Protein AF-A0A8S1IMA6-F1 (afdb_monomer)

pLDDT: mean 70.87, std 25.21, range [30.58, 96.56]

Mean predicted aligned error: 18.5 Å

Secondary structure (DSSP, 8-state):
--------------------------PPPPP-----------------------------PPP-TT--SS--HHHHHHHHHHHHHHHHHS-HHHHHHHHHHHHHHS-HHHHHHHHHHHHTT---S--

Radius of gyration: 30.07 Å; Cα contacts (8 Å, |Δi|>4): 48; chains: 1; bounding box: 94×72×50 Å

InterPro domains:
  IPR003213 Cytochrome c oxidase, subunit VIb [PTHR46281] (16-127)
  IPR036549 Cytochrome c oxidase subunit 6B/Cytochrome c oxidase assembly factor 6-like superfamily [G3DSA:1.10.10.140] (55-127)
  IPR036549 Cytochrome c oxidase subunit 6B/Cytochrome c oxidase assembly factor 6-like superfamily [SSF47694] (55-125)
  IPR048280 Cytochrome oxidase c subunit VIb-like [PF02297] (65-124)

Sequence (127 aa):
MGNSISVAEAQAGAGQEAAPEPVVEAAPQAAPQATLEAAADAGDQEAEEGEAGPEIKIWTAPVDRRFPSVNQARTCYTRYNEFYKCTAEKSEEECTFYKKCYQSLCPNEWVERWEEQREEGTWPGRY

Organism: NCBI:txid121088

Foldseek 3Di:
DDDDDDDDDDDDDDDDDDDDDDDDDDDDDDDDDDDDDDDDDDDDDDDDDDDDDPDDDDDAADDDPVDPDPPCPVVLVVLLVVLVVCVVPHDVVVSVNSVRHNVRRPDPVVVVVQVVCVVVVVHPDPD

Nearest PDB structures (foldseek):
  7jrp-assembly1_g  TM=9.536E-01  e=5.326E-08  Vigna radiata var. radiata
  2zxw-assembly2_U  TM=9.277E-01  e=2.835E-06  Bos taurus
  5xdq-assembly2_U  TM=8.919E-01  e=1.623E-06  Bos taurus
  5w97-assembly1_H  TM=9.306E-01  e=5.692E-06  Bos taurus
  6nkn-assembly1_H  TM=8.916E-01  e=5.692E-06  Bos taurus

Structure (mmCIF, N/CA/C/O backbone):
data_AF-A0A8S1IMA6-F1
#
_entry.id   AF-A0A8S1IMA6-F1
#
loop_
_atom_site.group_PDB
_atom_site.id
_atom_site.type_symbol
_atom_site.label_atom_id
_atom_site.label_alt_id
_atom_site.label_comp_id
_atom_site.label_asym_id
_atom_site.label_entity_id
_atom_site.label_seq_id
_atom_site.pdbx_PDB_ins_code
_atom_site.Cartn_x
_atom_site.Cartn_y
_atom_site.Cartn_z
_atom_site.occupancy
_atom_site.B_iso_or_equiv
_atom_site.auth_seq_id
_atom_site.auth_comp_id
_atom_site.auth_asym_id
_atom_site.auth_atom_id
_atom_site.pdbx_PDB_model_num
ATOM 1 N N . MET A 1 1 ? -54.255 -47.646 -14.685 1.00 53.53 1 MET A N 1
ATOM 2 C CA . MET A 1 1 ? -54.032 -46.250 -15.114 1.00 53.53 1 MET A CA 1
ATOM 3 C C . MET A 1 1 ? -52.542 -45.972 -14.898 1.00 53.53 1 MET A C 1
ATOM 5 O O . MET A 1 1 ? -52.164 -45.505 -13.845 1.00 53.53 1 MET A O 1
ATOM 9 N N . GLY A 1 2 ? -51.601 -46.436 -15.716 1.00 48.31 2 GLY A N 1
ATOM 10 C CA . GLY A 1 2 ? -51.653 -46.563 -17.163 1.00 48.31 2 GLY A CA 1
ATOM 11 C C . GLY A 1 2 ? -51.553 -45.180 -17.796 1.00 48.31 2 GLY A C 1
ATOM 12 O O . GLY A 1 2 ? -52.584 -44.676 -18.214 1.00 48.31 2 GLY A O 1
ATOM 13 N N . ASN A 1 3 ? -50.362 -44.571 -17.815 1.00 47.16 3 ASN A N 1
ATOM 14 C CA . ASN A 1 3 ? -49.782 -44.199 -19.101 1.00 47.16 3 ASN A CA 1
ATOM 15 C C . ASN A 1 3 ? -48.263 -44.014 -19.022 1.00 47.16 3 ASN A C 1
ATOM 17 O O . ASN A 1 3 ? -47.740 -43.122 -18.358 1.00 47.16 3 ASN A O 1
ATOM 21 N N . SER A 1 4 ? -47.599 -44.908 -19.737 1.00 49.94 4 SER A N 1
ATOM 22 C CA . SER A 1 4 ? -46.175 -44.968 -20.000 1.00 49.94 4 SER A CA 1
ATOM 23 C C . SER A 1 4 ? -45.912 -44.325 -21.365 1.00 49.94 4 SER A C 1
ATOM 25 O O . SER A 1 4 ? -46.653 -44.579 -22.305 1.00 49.94 4 SER A O 1
ATOM 27 N N . ILE A 1 5 ? -44.857 -43.513 -21.431 1.00 50.53 5 ILE A N 1
ATOM 28 C CA . ILE A 1 5 ? -43.825 -43.438 -22.482 1.00 50.53 5 ILE A CA 1
ATOM 29 C C . ILE A 1 5 ? -44.250 -43.516 -23.968 1.00 50.53 5 ILE A C 1
ATOM 31 O O . ILE A 1 5 ? -44.725 -44.526 -24.476 1.00 50.53 5 ILE A O 1
ATOM 35 N N . SER A 1 6 ? -43.854 -42.486 -24.717 1.00 49.66 6 SER A N 1
ATOM 36 C CA . SER A 1 6 ? -43.352 -42.582 -26.100 1.00 49.66 6 SER A CA 1
ATOM 37 C C . SER A 1 6 ? -42.202 -41.570 -26.196 1.00 49.66 6 SER A C 1
ATOM 39 O O . SER A 1 6 ? -42.427 -40.380 -26.014 1.00 49.66 6 SER A O 1
ATOM 41 N N . VAL A 1 7 ? -40.944 -41.997 -26.046 1.00 49.88 7 VAL A N 1
ATOM 42 C CA . VAL A 1 7 ? -39.979 -42.307 -27.123 1.00 49.88 7 VAL A CA 1
ATOM 43 C C . VAL A 1 7 ? -40.135 -41.418 -28.358 1.00 49.88 7 VAL A C 1
ATOM 45 O O . VAL A 1 7 ? -41.037 -41.620 -29.164 1.00 49.88 7 VAL A O 1
ATOM 48 N N . ALA A 1 8 ? -39.175 -40.511 -28.527 1.00 45.72 8 ALA A N 1
ATOM 49 C CA . ALA A 1 8 ? -38.591 -40.197 -29.824 1.00 45.72 8 ALA A CA 1
ATOM 50 C C . ALA A 1 8 ? -37.110 -39.840 -29.615 1.00 45.72 8 ALA A C 1
ATOM 52 O O . ALA A 1 8 ? -36.775 -38.826 -29.005 1.00 45.72 8 ALA A O 1
ATOM 53 N N . GLU A 1 9 ? -36.247 -40.740 -30.083 1.00 43.16 9 GLU A N 1
ATOM 54 C CA . GLU A 1 9 ? -34.824 -40.526 -30.338 1.00 43.16 9 GLU A CA 1
ATOM 55 C C . GLU A 1 9 ? -34.616 -39.468 -31.430 1.00 43.16 9 GLU A C 1
ATOM 57 O O . GLU A 1 9 ? -35.358 -39.430 -32.411 1.00 43.16 9 GLU A O 1
ATOM 62 N N . ALA A 1 10 ? -33.537 -38.693 -31.319 1.00 44.94 10 ALA A N 1
ATOM 63 C CA . ALA A 1 10 ? -32.753 -38.264 -32.473 1.00 44.94 10 ALA A CA 1
ATOM 64 C C . ALA A 1 10 ? -31.306 -38.016 -32.028 1.00 44.94 10 ALA A C 1
ATOM 66 O O . ALA A 1 10 ? -31.039 -37.430 -30.981 1.00 44.94 10 ALA A O 1
ATOM 67 N N . GLN A 1 11 ? -30.393 -38.572 -32.813 1.00 39.66 11 GLN A N 1
ATOM 68 C CA . GLN A 1 11 ? -29.038 -38.953 -32.451 1.00 39.66 11 GLN A CA 1
ATOM 69 C C . GLN A 1 11 ? -27.993 -37.841 -32.637 1.00 39.66 11 GLN A C 1
ATOM 71 O O . GLN A 1 11 ? -28.128 -36.966 -33.484 1.00 39.66 11 GLN A O 1
ATOM 76 N N . ALA A 1 12 ? -26.913 -38.003 -31.866 1.00 34.44 12 ALA A N 1
ATOM 77 C CA . ALA A 1 12 ? -25.501 -37.873 -32.232 1.00 34.44 12 ALA A CA 1
ATOM 78 C C . ALA A 1 12 ? -25.043 -36.670 -33.080 1.00 34.44 12 ALA A C 1
ATOM 80 O O . ALA A 1 12 ? -25.111 -36.670 -34.306 1.00 34.44 12 ALA A O 1
ATOM 81 N N . GLY A 1 13 ? -24.364 -35.742 -32.406 1.00 33.03 13 GLY A N 1
ATOM 82 C CA . GLY A 1 13 ? -23.269 -34.960 -32.972 1.00 33.03 13 GLY A CA 1
ATOM 83 C C . GLY A 1 13 ? -22.045 -35.128 -32.078 1.00 33.03 13 GLY A C 1
ATOM 84 O O . GLY A 1 13 ? -21.972 -34.527 -31.010 1.00 33.03 13 GLY A O 1
ATOM 85 N N . ALA A 1 14 ? -21.122 -35.998 -32.489 1.00 31.88 14 ALA A N 1
ATOM 86 C CA . ALA A 1 14 ? -19.818 -36.173 -31.868 1.00 31.88 14 ALA A CA 1
ATOM 87 C C . ALA A 1 14 ? -18.998 -34.884 -32.051 1.00 31.88 14 ALA A C 1
ATOM 89 O O . ALA A 1 14 ? -18.552 -34.574 -33.153 1.00 31.88 14 ALA A O 1
ATOM 90 N N . GLY A 1 15 ? -18.847 -34.120 -30.970 1.00 32.50 15 GLY A N 1
ATOM 91 C CA . GLY A 1 15 ? -17.912 -33.006 -30.856 1.00 32.50 15 GLY A CA 1
ATOM 92 C C . GLY A 1 15 ? -16.673 -33.492 -30.119 1.00 32.50 15 GLY A C 1
ATOM 93 O O . GLY A 1 15 ? -16.726 -33.785 -28.931 1.00 32.50 15 GLY A O 1
ATOM 94 N N . GLN A 1 16 ? -15.606 -33.648 -30.882 1.00 39.44 16 GLN A N 1
ATOM 95 C CA . GLN A 1 16 ? -14.335 -34.275 -30.554 1.00 39.44 16 GLN A CA 1
ATOM 96 C C . GLN A 1 16 ? -13.637 -33.637 -29.340 1.00 39.44 16 GLN A C 1
ATOM 98 O O . GLN A 1 16 ? -13.521 -32.415 -29.249 1.00 39.44 16 GLN A O 1
ATOM 103 N N . GLU A 1 17 ? -13.143 -34.493 -28.441 1.00 30.58 17 GLU A N 1
ATOM 104 C CA . GLU A 1 17 ? -12.122 -34.167 -27.446 1.00 30.58 17 GLU A CA 1
ATOM 105 C C . GLU A 1 17 ? -10.931 -33.479 -28.127 1.00 30.58 17 GLU A C 1
ATOM 107 O O . GLU A 1 17 ? -10.323 -34.032 -29.044 1.00 30.58 17 GLU A O 1
ATOM 112 N N . ALA A 1 18 ? -10.577 -32.284 -27.657 1.00 35.19 18 ALA A N 1
ATOM 113 C CA . ALA A 1 18 ? -9.276 -31.685 -27.913 1.00 35.19 18 ALA A CA 1
ATOM 114 C C . ALA A 1 18 ? -8.470 -31.770 -26.615 1.00 35.19 18 ALA A C 1
ATOM 116 O O . ALA A 1 18 ? -8.516 -30.883 -25.761 1.00 35.19 18 ALA A O 1
ATOM 117 N N . ALA A 1 19 ? -7.778 -32.895 -26.454 1.00 43.75 19 ALA A N 1
ATOM 118 C CA . ALA A 1 19 ? -6.685 -33.030 -25.509 1.00 43.75 19 ALA A CA 1
ATOM 119 C C . ALA A 1 19 ? -5.569 -32.020 -25.859 1.00 43.75 19 ALA A C 1
ATOM 121 O O . ALA A 1 19 ? -5.291 -31.813 -27.044 1.00 43.75 19 ALA A O 1
ATOM 122 N N . PRO A 1 20 ? -4.915 -31.386 -24.869 1.00 43.72 20 PRO A N 1
ATOM 123 C CA . PRO A 1 20 ? -3.715 -30.600 -25.117 1.00 43.72 20 PRO A CA 1
ATOM 124 C C . PRO A 1 20 ? -2.512 -31.534 -25.322 1.00 43.72 20 PRO A C 1
ATOM 126 O O . PRO A 1 20 ? -2.071 -32.203 -24.390 1.00 43.72 20 PRO A O 1
ATOM 129 N N . GLU A 1 21 ? -1.954 -31.554 -26.531 1.00 42.88 21 GLU A N 1
ATOM 130 C CA . GLU A 1 21 ? -0.629 -32.124 -26.814 1.00 42.88 21 GLU A CA 1
ATOM 131 C C . GLU A 1 21 ? 0.394 -30.994 -27.047 1.00 42.88 21 GLU A C 1
ATOM 133 O O . GLU A 1 21 ? 0.019 -29.890 -27.443 1.00 42.88 21 GLU A O 1
ATOM 138 N N . PRO A 1 22 ? 1.703 -31.251 -26.927 1.00 42.00 22 PRO A N 1
ATOM 139 C CA . PRO A 1 22 ? 2.402 -31.638 -25.713 1.00 42.00 22 PRO A CA 1
ATOM 140 C C . PRO A 1 22 ? 3.433 -30.572 -25.299 1.00 42.00 22 PRO A C 1
ATOM 142 O O . PRO A 1 22 ? 3.996 -29.834 -26.109 1.00 42.00 22 PRO A O 1
ATOM 145 N N . VAL A 1 23 ? 3.710 -30.540 -23.998 1.00 33.94 23 VAL A N 1
ATOM 146 C CA . VAL A 1 23 ? 4.836 -29.830 -23.392 1.00 33.94 23 VAL A CA 1
ATOM 147 C C . VAL A 1 23 ? 6.156 -30.277 -24.029 1.00 33.94 23 VAL A C 1
ATOM 149 O O . VAL A 1 23 ? 6.574 -31.422 -23.878 1.00 33.94 23 VAL A O 1
ATOM 152 N N . VAL A 1 24 ? 6.835 -29.370 -24.731 1.00 35.41 24 VAL A N 1
ATOM 153 C CA . VAL A 1 24 ? 8.257 -29.538 -25.045 1.00 35.41 24 VAL A CA 1
ATOM 154 C C . VAL A 1 24 ? 9.069 -29.002 -23.871 1.00 35.41 24 VAL A C 1
ATOM 156 O O . VAL A 1 24 ? 9.269 -27.801 -23.704 1.00 35.41 24 VAL A O 1
ATOM 159 N N . GLU A 1 25 ? 9.502 -29.929 -23.019 1.00 31.69 25 GLU A N 1
ATOM 160 C CA . GLU A 1 25 ? 10.637 -29.737 -22.122 1.00 31.69 25 GLU A CA 1
ATOM 161 C C . GLU A 1 25 ? 11.870 -29.358 -22.952 1.00 31.69 25 GLU A C 1
ATOM 163 O O . GLU A 1 25 ? 12.390 -30.159 -23.727 1.00 31.69 25 GLU A O 1
ATOM 168 N N . ALA A 1 26 ? 12.371 -28.143 -22.754 1.00 35.84 26 ALA A N 1
ATOM 169 C CA . ALA A 1 26 ? 13.744 -27.788 -23.075 1.00 35.84 26 ALA A CA 1
ATOM 170 C C . ALA A 1 26 ? 14.410 -27.311 -21.780 1.00 35.84 26 ALA A C 1
ATOM 172 O O . ALA A 1 26 ? 14.334 -26.144 -21.399 1.00 35.84 26 ALA A O 1
ATOM 173 N N . ALA A 1 27 ? 15.011 -28.262 -21.068 1.00 40.19 27 ALA A N 1
ATOM 174 C CA . ALA A 1 27 ? 15.922 -28.008 -19.959 1.00 40.19 27 ALA A CA 1
ATOM 175 C C . ALA A 1 27 ? 17.301 -27.533 -20.500 1.00 40.19 27 ALA A C 1
ATOM 177 O O . ALA A 1 27 ? 17.552 -27.579 -21.706 1.00 40.19 27 ALA A O 1
ATOM 178 N N . PRO A 1 28 ? 18.186 -27.005 -19.640 1.00 42.28 28 PRO A N 1
ATOM 179 C CA . PRO A 1 28 ? 18.688 -25.640 -19.693 1.00 42.28 28 PRO A CA 1
ATOM 180 C C . PRO A 1 28 ? 20.015 -25.532 -20.451 1.00 42.28 28 PRO A C 1
ATOM 182 O O . PRO A 1 28 ? 20.895 -26.380 -20.306 1.00 42.28 28 PRO A O 1
ATOM 185 N N . GLN A 1 29 ? 20.212 -24.443 -21.196 1.00 35.53 29 GLN A N 1
ATOM 186 C CA . GLN A 1 29 ? 21.542 -24.090 -21.685 1.00 35.53 29 GLN A CA 1
ATOM 187 C C . GLN A 1 29 ? 22.165 -23.018 -20.797 1.00 35.53 29 GLN A C 1
ATOM 189 O O . GLN A 1 29 ? 21.552 -22.013 -20.445 1.00 35.53 29 GLN A O 1
ATOM 194 N N . ALA A 1 30 ? 23.380 -23.353 -20.380 1.00 35.09 30 ALA A N 1
ATOM 195 C CA . ALA A 1 30 ? 24.198 -22.724 -19.371 1.00 35.09 30 ALA A CA 1
ATOM 196 C C . ALA A 1 30 ? 24.358 -21.210 -19.545 1.00 35.09 30 ALA A C 1
ATOM 198 O O . ALA A 1 30 ? 24.645 -20.702 -20.627 1.00 35.09 30 ALA A O 1
ATOM 199 N N . ALA A 1 31 ? 24.267 -20.518 -18.413 1.00 42.41 31 ALA A N 1
ATOM 200 C CA . ALA A 1 31 ? 24.799 -19.182 -18.237 1.00 42.41 31 ALA A CA 1
ATOM 201 C C . ALA A 1 31 ? 26.316 -19.170 -18.509 1.00 42.41 31 ALA A C 1
ATOM 203 O O . ALA A 1 31 ? 27.040 -19.953 -17.885 1.00 42.41 31 ALA A O 1
ATOM 204 N N . PRO A 1 32 ? 26.839 -18.262 -19.348 1.00 4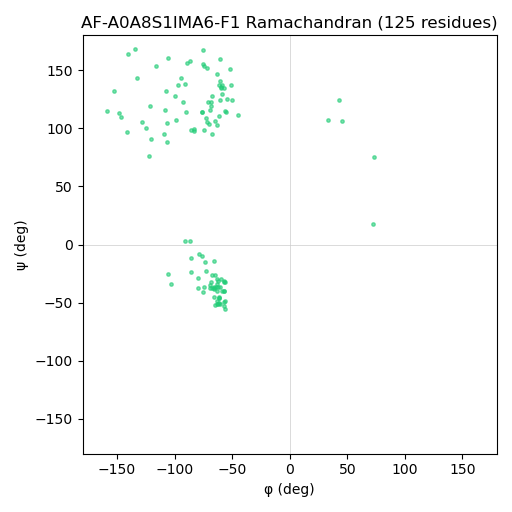5.44 32 PRO A N 1
ATOM 205 C CA . PRO A 1 32 ? 28.215 -17.831 -19.207 1.00 45.44 32 PRO A CA 1
ATOM 206 C C . PRO A 1 32 ? 28.294 -16.860 -18.024 1.00 45.44 32 PRO A C 1
ATOM 208 O O . PRO A 1 32 ? 27.713 -15.775 -18.031 1.00 45.44 32 PRO A O 1
ATOM 211 N N . GLN A 1 33 ? 29.005 -17.292 -16.985 1.00 34.62 33 GLN A N 1
ATOM 212 C CA . GLN A 1 33 ? 29.462 -16.426 -15.909 1.00 34.62 33 GLN A CA 1
ATOM 213 C C . GLN A 1 33 ? 30.389 -15.365 -16.506 1.00 34.62 33 GLN A C 1
ATOM 215 O O . GLN A 1 33 ? 31.489 -15.685 -16.951 1.00 34.62 33 GLN A O 1
ATOM 220 N N . ALA A 1 34 ? 29.933 -14.115 -16.533 1.00 37.59 34 ALA A N 1
ATOM 221 C CA . ALA A 1 34 ? 30.806 -12.972 -16.729 1.00 37.59 34 ALA A CA 1
ATOM 222 C C . ALA A 1 34 ? 31.227 -12.467 -15.349 1.00 37.59 34 ALA A C 1
ATOM 224 O O . ALA A 1 34 ? 30.410 -12.213 -14.462 1.00 37.59 34 ALA A O 1
ATOM 225 N N . THR A 1 35 ? 32.535 -12.446 -15.191 1.00 33.19 35 THR A N 1
ATOM 226 C CA . THR A 1 35 ? 33.325 -12.192 -14.002 1.00 33.19 35 THR A CA 1
ATOM 227 C C . THR A 1 35 ? 33.055 -10.823 -13.393 1.00 33.19 35 THR A C 1
ATOM 229 O O . THR A 1 35 ? 32.964 -9.805 -14.072 1.00 33.19 35 THR A O 1
ATOM 232 N N . LEU A 1 36 ? 32.956 -10.829 -12.067 1.00 46.16 36 LEU A N 1
ATOM 233 C CA . LEU A 1 36 ? 32.984 -9.651 -11.218 1.00 46.16 36 LEU A CA 1
ATOM 234 C C . LEU A 1 36 ? 34.445 -9.184 -11.180 1.00 46.16 36 LEU A C 1
ATOM 236 O O . LEU A 1 36 ? 35.248 -9.759 -10.447 1.00 46.16 36 LEU A O 1
ATOM 240 N N . GLU A 1 37 ? 34.808 -8.188 -11.984 1.00 37.25 37 GLU A N 1
ATOM 241 C CA . GLU A 1 37 ? 36.102 -7.519 -11.853 1.00 37.25 37 GLU A CA 1
ATOM 242 C C . GLU A 1 37 ? 35.895 -6.114 -11.300 1.00 37.25 37 GLU A C 1
ATOM 244 O O . GLU A 1 37 ? 35.233 -5.258 -11.886 1.00 37.25 37 GLU A O 1
ATOM 249 N N . ALA A 1 38 ? 36.437 -5.931 -10.099 1.00 35.97 38 ALA A N 1
ATOM 250 C CA . ALA A 1 38 ? 36.534 -4.669 -9.406 1.00 35.97 38 ALA A CA 1
ATOM 251 C C . ALA A 1 38 ? 37.515 -3.754 -10.146 1.00 35.97 38 ALA A C 1
ATOM 253 O O . ALA A 1 38 ? 38.704 -4.056 -10.235 1.00 35.97 38 ALA A O 1
ATOM 254 N N . ALA A 1 39 ? 37.024 -2.607 -10.604 1.00 40.25 39 ALA A N 1
ATOM 255 C CA . ALA A 1 39 ? 37.849 -1.435 -10.839 1.00 40.25 39 ALA A CA 1
ATOM 256 C C . ALA A 1 39 ? 37.538 -0.438 -9.721 1.00 40.25 39 ALA A C 1
ATOM 258 O O . ALA A 1 39 ? 36.465 0.161 -9.674 1.00 40.25 39 ALA A O 1
ATOM 259 N N . ALA A 1 40 ? 38.468 -0.333 -8.775 1.00 34.94 40 ALA A N 1
ATOM 260 C CA . ALA A 1 40 ? 38.583 0.834 -7.924 1.00 34.94 40 ALA A CA 1
ATOM 261 C C . ALA A 1 40 ? 39.118 1.977 -8.792 1.00 34.94 40 ALA A C 1
ATOM 263 O O . ALA A 1 40 ? 40.198 1.841 -9.363 1.00 34.94 40 ALA A O 1
ATOM 264 N N . ASP A 1 41 ? 38.384 3.081 -8.875 1.00 31.61 41 ASP A N 1
ATOM 265 C CA . ASP A 1 41 ? 38.927 4.355 -9.333 1.00 31.61 41 ASP A CA 1
ATOM 266 C C . ASP A 1 41 ? 38.583 5.416 -8.288 1.00 31.61 41 ASP A C 1
ATOM 268 O O . ASP A 1 41 ? 37.430 5.798 -8.090 1.00 31.61 41 ASP A O 1
ATOM 272 N N . ALA A 1 42 ? 39.615 5.786 -7.535 1.00 45.16 42 ALA A N 1
ATO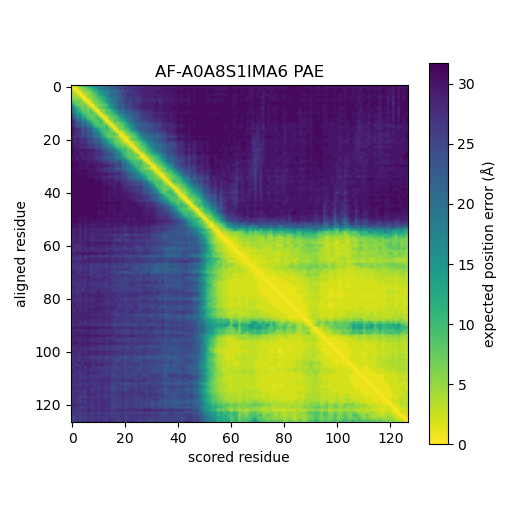M 273 C CA . ALA A 1 42 ? 39.619 6.937 -6.660 1.00 45.16 42 ALA A CA 1
ATOM 274 C C . ALA A 1 42 ? 39.958 8.155 -7.524 1.00 45.16 42 ALA A C 1
ATOM 276 O O . ALA A 1 42 ? 41.127 8.409 -7.808 1.00 45.16 42 ALA A O 1
ATOM 277 N N . GLY A 1 43 ? 38.928 8.885 -7.939 1.00 36.72 43 GLY A N 1
ATOM 278 C CA . GLY A 1 43 ? 39.046 10.205 -8.544 1.00 36.72 43 GLY A CA 1
ATOM 279 C C . GLY A 1 43 ? 38.527 11.258 -7.575 1.00 36.72 43 GLY A C 1
ATOM 280 O O . GLY A 1 43 ? 37.327 11.502 -7.512 1.00 36.72 43 GLY A O 1
ATOM 281 N N . ASP A 1 44 ? 39.439 11.849 -6.807 1.00 41.56 44 ASP A N 1
ATOM 282 C CA . ASP A 1 44 ? 39.235 13.132 -6.139 1.00 41.56 44 ASP A CA 1
ATOM 283 C C . ASP A 1 44 ? 39.166 14.223 -7.220 1.00 41.56 44 ASP A C 1
ATOM 285 O O . ASP A 1 44 ? 40.067 14.330 -8.058 1.00 41.56 44 ASP A O 1
ATOM 289 N N . GLN A 1 45 ? 38.069 14.976 -7.258 1.00 43.44 45 GLN A N 1
ATOM 290 C CA . GLN A 1 45 ? 37.987 16.221 -8.013 1.00 43.44 45 GLN A CA 1
ATOM 291 C C . GLN A 1 45 ? 37.035 17.174 -7.294 1.00 43.44 45 GLN A C 1
ATOM 293 O O . GLN A 1 45 ? 35.843 16.909 -7.131 1.00 43.44 45 GLN A O 1
ATOM 298 N N . GLU A 1 46 ? 37.651 18.244 -6.803 1.00 40.19 46 GLU A N 1
ATOM 299 C CA . GLU A 1 46 ? 37.079 19.332 -6.028 1.00 40.19 46 GLU A CA 1
ATOM 300 C C . GLU A 1 46 ? 35.982 20.101 -6.779 1.00 40.19 46 GLU A C 1
ATOM 302 O O . GLU A 1 46 ? 35.848 20.053 -8.001 1.00 40.19 46 GLU A O 1
ATOM 307 N N . ALA A 1 47 ? 35.182 20.790 -5.968 1.00 49.28 47 ALA A N 1
ATOM 308 C CA . ALA A 1 47 ? 33.927 21.444 -6.279 1.00 49.28 47 ALA A CA 1
ATOM 309 C C . ALA A 1 47 ? 34.007 22.528 -7.364 1.00 49.28 47 ALA A C 1
ATOM 311 O O . ALA A 1 47 ? 34.814 23.449 -7.286 1.00 49.28 47 ALA A O 1
ATOM 312 N N . GLU A 1 48 ? 33.039 22.482 -8.276 1.00 43.47 48 GLU A N 1
ATOM 313 C CA . GLU A 1 48 ? 32.590 23.619 -9.076 1.00 43.47 48 GLU A CA 1
ATOM 314 C C . GLU A 1 48 ? 31.093 23.807 -8.788 1.00 43.47 48 GLU A C 1
ATOM 316 O O . GLU A 1 48 ? 30.283 22.895 -8.981 1.00 43.47 48 GLU A O 1
ATOM 321 N N . GLU A 1 49 ? 30.735 24.979 -8.256 1.00 50.25 49 GLU A N 1
ATOM 322 C CA . GLU A 1 49 ? 29.361 25.378 -7.954 1.00 50.25 49 GLU A CA 1
ATOM 323 C C . GLU A 1 49 ? 28.566 25.551 -9.258 1.00 50.25 49 GLU A C 1
ATOM 325 O O . GLU A 1 49 ? 28.584 26.598 -9.903 1.00 50.25 49 GLU A O 1
ATOM 330 N N . GLY A 1 50 ? 27.854 24.494 -9.648 1.00 47.62 50 GLY A N 1
ATOM 331 C CA . GLY A 1 50 ? 26.769 24.532 -10.621 1.00 47.62 50 GLY A CA 1
ATOM 332 C C . GLY A 1 50 ? 25.441 24.351 -9.895 1.00 47.62 50 GLY A C 1
ATOM 333 O O . GLY A 1 50 ? 25.316 23.458 -9.061 1.00 47.62 50 GLY A O 1
ATOM 334 N N . GLU A 1 51 ? 24.461 25.204 -10.189 1.00 57.94 51 GLU A N 1
ATOM 335 C CA . GLU A 1 51 ? 23.119 25.155 -9.604 1.00 57.94 51 GLU A CA 1
ATOM 336 C C . GLU A 1 51 ? 22.550 23.728 -9.575 1.00 57.94 51 GLU A C 1
ATOM 338 O O . GLU A 1 51 ? 22.249 23.119 -10.606 1.00 57.94 51 GLU A O 1
ATOM 343 N N . ALA A 1 52 ? 22.424 23.188 -8.362 1.00 55.94 52 ALA A N 1
ATOM 344 C CA . ALA A 1 52 ? 21.962 21.836 -8.127 1.00 55.94 52 ALA A CA 1
ATOM 345 C C . ALA A 1 52 ? 20.455 21.753 -8.395 1.00 55.94 52 ALA A C 1
ATOM 347 O O . ALA A 1 52 ? 19.630 22.234 -7.614 1.00 55.94 52 ALA A O 1
ATOM 348 N N . GLY A 1 53 ? 20.081 21.088 -9.490 1.00 71.06 53 GLY A N 1
ATOM 349 C CA . GLY A 1 53 ? 18.758 20.475 -9.581 1.00 71.06 53 GLY A CA 1
ATOM 350 C C . GLY A 1 53 ? 18.510 19.596 -8.343 1.00 71.06 53 GLY A C 1
ATOM 351 O O . GLY A 1 53 ? 19.470 19.097 -7.752 1.00 71.06 53 GLY A O 1
ATOM 352 N N . PRO A 1 54 ? 17.250 19.417 -7.908 1.00 76.06 54 PRO A N 1
ATOM 353 C CA . PRO A 1 54 ? 16.958 18.715 -6.662 1.00 76.06 54 PRO A CA 1
ATOM 354 C C . PRO A 1 54 ? 17.602 17.324 -6.670 1.00 76.06 54 PRO A C 1
ATOM 356 O O . PRO A 1 54 ? 17.382 16.543 -7.593 1.00 76.06 54 PRO A O 1
ATOM 359 N N . GLU A 1 55 ? 18.403 17.017 -5.649 1.00 82.31 55 GLU A N 1
ATOM 360 C CA . GLU A 1 55 ? 19.044 15.712 -5.480 1.00 82.31 55 GLU A CA 1
ATOM 361 C C . GLU A 1 55 ? 17.965 14.628 -5.291 1.00 82.31 55 GLU A C 1
ATOM 363 O O . GLU A 1 55 ? 17.341 14.506 -4.233 1.00 82.31 55 GLU A O 1
ATOM 368 N N . ILE A 1 56 ? 17.692 13.846 -6.341 1.00 87.25 56 ILE A N 1
ATOM 369 C CA . ILE A 1 56 ? 16.686 12.777 -6.309 1.00 87.25 56 ILE A CA 1
ATOM 370 C C . ILE A 1 56 ? 17.317 11.527 -5.691 1.00 87.25 56 ILE A C 1
ATOM 372 O O . ILE A 1 56 ? 17.989 10.747 -6.367 1.00 87.25 56 ILE A O 1
ATOM 376 N N . LYS A 1 57 ? 17.058 11.283 -4.403 1.00 86.56 57 LYS A N 1
ATOM 377 C CA . LYS A 1 57 ? 17.407 10.007 -3.768 1.00 86.56 57 LYS A CA 1
ATOM 378 C C . LYS A 1 57 ? 16.507 8.887 -4.301 1.00 86.56 57 LYS A C 1
ATOM 380 O O . LYS A 1 57 ? 15.353 8.764 -3.893 1.00 86.56 57 LYS A O 1
ATOM 385 N N . ILE A 1 58 ? 17.050 8.046 -5.183 1.00 90.25 58 ILE A N 1
ATOM 386 C CA . ILE A 1 58 ? 16.361 6.859 -5.706 1.00 90.25 58 ILE A CA 1
ATOM 387 C C . ILE A 1 58 ? 16.225 5.835 -4.574 1.00 90.25 58 ILE A C 1
ATOM 389 O O . ILE A 1 58 ? 17.214 5.318 -4.055 1.00 90.25 58 ILE A O 1
ATOM 393 N N . TRP A 1 59 ? 14.989 5.538 -4.180 1.00 89.56 59 TRP A N 1
ATOM 394 C CA . TRP A 1 59 ? 14.676 4.530 -3.171 1.00 89.56 59 TRP A CA 1
ATOM 395 C C . TRP A 1 59 ? 13.558 3.620 -3.672 1.00 89.56 59 TRP A C 1
ATOM 397 O O . TRP A 1 59 ? 12.631 4.076 -4.335 1.00 89.56 59 TRP A O 1
ATOM 407 N N . THR A 1 60 ? 13.641 2.335 -3.333 1.00 92.56 60 THR A N 1
ATOM 408 C CA . THR A 1 60 ? 12.601 1.343 -3.617 1.00 92.56 60 THR A CA 1
ATOM 409 C C . THR A 1 60 ? 12.449 0.382 -2.442 1.00 92.56 60 THR A C 1
ATOM 411 O O . THR A 1 60 ? 13.316 0.305 -1.564 1.00 92.56 60 THR A O 1
ATOM 414 N N . ALA A 1 61 ? 11.338 -0.350 -2.418 1.00 91.06 61 ALA A N 1
ATOM 415 C CA . ALA A 1 61 ? 11.054 -1.326 -1.380 1.00 91.06 61 ALA A CA 1
ATOM 416 C C . ALA A 1 61 ? 12.113 -2.452 -1.365 1.00 91.06 61 ALA A C 1
ATOM 418 O O . ALA A 1 61 ? 12.487 -2.965 -2.423 1.00 91.06 61 ALA A O 1
ATOM 419 N N . PRO A 1 62 ? 12.591 -2.879 -0.181 1.00 92.25 62 PRO A N 1
ATOM 420 C CA . PRO A 1 62 ? 13.542 -3.979 -0.076 1.00 92.25 62 PRO A CA 1
ATOM 421 C C . PRO A 1 62 ? 12.884 -5.332 -0.384 1.00 92.25 62 PRO A C 1
ATOM 423 O O . PRO A 1 62 ? 11.698 -5.545 -0.117 1.00 92.25 62 PRO A O 1
ATOM 426 N N . VAL A 1 63 ? 13.684 -6.279 -0.881 1.00 91.31 63 VAL A N 1
ATOM 427 C CA . VAL A 1 63 ? 13.235 -7.649 -1.171 1.00 91.31 63 VAL A CA 1
ATOM 428 C C . VAL A 1 63 ? 12.896 -8.386 0.126 1.00 91.31 63 VAL A C 1
ATOM 430 O O . VAL A 1 63 ? 13.711 -8.479 1.045 1.00 91.31 63 VAL A O 1
ATOM 433 N N . ASP A 1 64 ? 11.694 -8.956 0.185 1.00 91.69 64 ASP A N 1
ATOM 434 C CA . ASP A 1 64 ? 11.245 -9.766 1.312 1.00 91.69 64 ASP A CA 1
ATOM 435 C C . ASP A 1 64 ? 11.604 -11.244 1.108 1.00 91.69 64 ASP A C 1
ATOM 437 O O . ASP A 1 64 ? 11.052 -11.920 0.240 1.0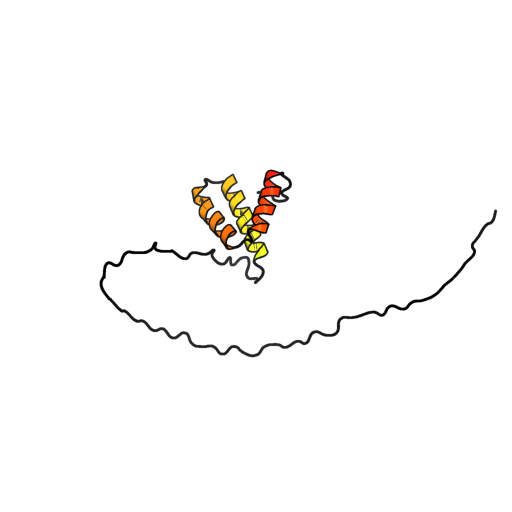0 91.69 64 ASP A O 1
ATOM 441 N N . ARG A 1 65 ? 12.498 -11.783 1.949 1.00 92.38 65 ARG A N 1
ATOM 442 C CA . ARG A 1 65 ? 12.919 -13.195 1.867 1.00 92.38 65 ARG A CA 1
ATOM 443 C C . ARG A 1 65 ? 11.802 -14.198 2.170 1.00 92.38 65 ARG A C 1
ATOM 445 O O . ARG A 1 65 ? 11.965 -15.373 1.854 1.00 92.38 65 ARG A O 1
ATOM 452 N N . ARG A 1 66 ? 10.674 -13.762 2.745 1.00 91.62 66 ARG A N 1
ATOM 453 C CA . ARG A 1 66 ? 9.474 -14.600 2.927 1.00 91.62 66 ARG A CA 1
ATOM 454 C C . ARG A 1 66 ? 8.815 -14.954 1.591 1.00 91.62 66 ARG A C 1
ATOM 456 O O . ARG A 1 66 ? 8.152 -15.984 1.498 1.00 91.62 66 ARG A O 1
ATOM 463 N N . PHE A 1 67 ? 9.006 -14.119 0.568 1.00 91.81 67 PHE A N 1
ATOM 464 C CA . PHE A 1 67 ? 8.383 -14.256 -0.747 1.00 91.81 67 PHE A CA 1
ATOM 465 C C . PHE A 1 67 ? 9.453 -14.356 -1.853 1.00 91.81 67 PHE A C 1
ATOM 467 O O . PHE A 1 67 ? 9.678 -13.394 -2.584 1.00 91.81 67 PHE A O 1
ATOM 474 N N . PRO A 1 68 ? 10.119 -15.519 -2.009 1.00 93.94 68 PRO A N 1
ATOM 475 C CA . PRO A 1 68 ? 11.178 -15.702 -3.009 1.00 93.94 68 PRO A CA 1
ATOM 476 C C . PRO A 1 68 ? 10.656 -15.872 -4.446 1.00 93.94 68 PRO A C 1
ATOM 478 O O . PRO A 1 68 ? 11.438 -15.904 -5.391 1.00 93.94 68 PRO A O 1
ATOM 481 N N . SER A 1 69 ? 9.345 -16.032 -4.630 1.00 93.94 69 SER A N 1
ATOM 482 C CA . SER A 1 69 ? 8.737 -16.227 -5.946 1.00 93.94 69 SER A CA 1
ATOM 483 C C . SER A 1 69 ? 8.685 -14.936 -6.763 1.00 93.94 69 SER A C 1
ATOM 485 O O . SER A 1 69 ? 8.526 -13.849 -6.217 1.00 93.94 69 SER A O 1
ATOM 487 N N . VAL A 1 70 ? 8.678 -15.071 -8.092 1.00 93.44 70 VAL A N 1
ATOM 488 C CA . VAL A 1 70 ? 8.523 -13.940 -9.028 1.00 93.44 70 VAL A CA 1
ATOM 489 C C . VAL A 1 70 ? 7.172 -13.228 -8.864 1.00 93.44 70 VAL A C 1
ATOM 491 O O . VAL A 1 70 ? 7.085 -12.018 -9.040 1.00 93.44 70 VAL A O 1
ATOM 494 N N . ASN A 1 71 ? 6.113 -13.949 -8.480 1.00 93.19 71 ASN A N 1
ATOM 495 C CA . ASN A 1 71 ? 4.807 -13.342 -8.229 1.00 93.19 71 ASN A CA 1
ATOM 496 C C . ASN A 1 71 ? 4.822 -12.512 -6.927 1.00 93.19 71 ASN A C 1
ATOM 498 O O . ASN A 1 71 ? 4.776 -13.070 -5.829 1.00 93.19 71 ASN A O 1
ATOM 502 N N . GLN A 1 72 ? 4.844 -11.182 -7.066 1.00 93.12 72 GLN A N 1
ATOM 503 C CA . GLN A 1 72 ? 4.877 -10.221 -5.955 1.00 93.12 72 GLN A CA 1
ATOM 504 C C . GLN A 1 72 ? 3.492 -9.850 -5.398 1.00 93.12 72 GLN A C 1
ATOM 506 O O . GLN A 1 72 ? 3.411 -9.056 -4.460 1.00 93.12 72 GLN A O 1
ATOM 511 N N . ALA A 1 73 ? 2.398 -10.440 -5.898 1.00 93.94 73 ALA A N 1
ATOM 512 C CA . ALA A 1 73 ? 1.045 -10.123 -5.430 1.00 93.94 73 ALA A CA 1
ATOM 513 C C . ALA A 1 73 ? 0.886 -10.354 -3.919 1.00 93.94 73 ALA A C 1
ATOM 515 O O . ALA A 1 73 ? 0.294 -9.537 -3.215 1.00 93.94 73 ALA A O 1
ATOM 516 N N . ARG A 1 74 ? 1.478 -11.439 -3.396 1.00 93.06 74 ARG A N 1
ATOM 517 C CA . ARG A 1 74 ? 1.476 -11.723 -1.953 1.00 93.06 74 ARG A CA 1
ATOM 518 C C . ARG A 1 74 ? 2.306 -10.721 -1.158 1.00 93.06 74 ARG A C 1
ATOM 520 O O . ARG A 1 74 ? 1.882 -10.338 -0.069 1.00 93.06 74 ARG A O 1
ATOM 527 N N . THR A 1 75 ? 3.440 -10.277 -1.696 1.00 94.31 75 THR A N 1
ATOM 528 C CA . THR A 1 75 ? 4.277 -9.251 -1.063 1.00 94.31 75 THR A CA 1
ATOM 529 C C . THR A 1 75 ? 3.515 -7.933 -0.968 1.00 94.31 75 THR A C 1
ATOM 531 O O . THR A 1 75 ? 3.423 -7.370 0.119 1.00 94.31 75 THR A O 1
ATOM 534 N N . CYS A 1 76 ? 2.894 -7.488 -2.067 1.00 94.94 76 CYS A N 1
ATOM 535 C CA . CYS A 1 76 ? 2.047 -6.294 -2.101 1.00 94.94 76 CYS A CA 1
ATOM 536 C C . CYS A 1 76 ? 0.910 -6.381 -1.069 1.00 94.94 76 CYS A C 1
ATOM 538 O O . CYS A 1 76 ? 0.822 -5.538 -0.178 1.00 94.94 76 CYS A O 1
ATOM 540 N N . TYR A 1 77 ? 0.100 -7.445 -1.121 1.00 93.94 77 TYR A N 1
ATOM 541 C CA . TYR A 1 77 ? -1.020 -7.632 -0.194 1.00 93.94 77 TYR A CA 1
ATOM 542 C C . TYR A 1 77 ? -0.565 -7.660 1.273 1.00 93.94 77 TYR A C 1
ATOM 544 O O . TYR A 1 77 ? -1.203 -7.076 2.147 1.00 93.94 77 TYR A O 1
ATOM 552 N N . THR A 1 78 ? 0.570 -8.298 1.566 1.00 93.56 78 THR A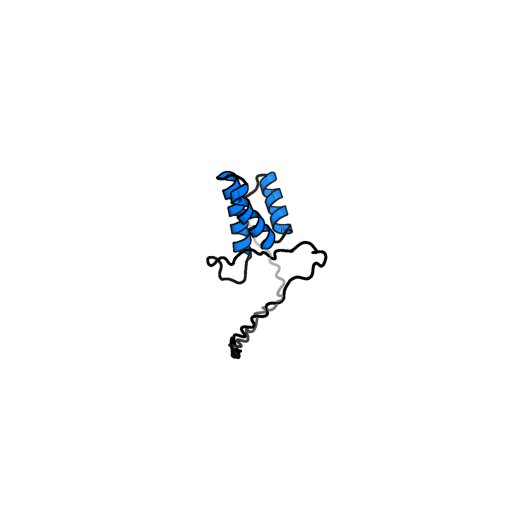 N 1
ATOM 553 C CA . THR A 1 78 ? 1.122 -8.330 2.928 1.00 93.56 78 THR A CA 1
ATOM 554 C C . THR A 1 78 ? 1.557 -6.940 3.389 1.00 93.56 78 THR A C 1
ATOM 556 O O . THR A 1 78 ? 1.206 -6.542 4.496 1.00 93.56 78 THR A O 1
ATOM 559 N N . ARG A 1 79 ? 2.266 -6.172 2.549 1.00 94.62 79 ARG A N 1
ATOM 560 C CA . ARG A 1 79 ? 2.719 -4.811 2.891 1.00 94.62 79 ARG A CA 1
ATOM 561 C C . ARG A 1 79 ? 1.563 -3.832 3.078 1.00 94.62 79 ARG A C 1
ATOM 563 O O . ARG A 1 79 ? 1.630 -3.002 3.980 1.00 94.62 79 ARG A O 1
ATOM 570 N N . TYR A 1 80 ? 0.509 -3.959 2.275 1.00 94.56 80 TYR A N 1
ATOM 571 C CA . TYR A 1 80 ? -0.716 -3.175 2.427 1.00 94.56 80 TYR A CA 1
ATOM 572 C C . TYR A 1 80 ? -1.367 -3.432 3.795 1.00 94.56 80 TYR A C 1
ATOM 574 O O . TYR A 1 80 ? -1.578 -2.505 4.572 1.00 94.56 80 TYR A O 1
ATOM 582 N N . ASN A 1 81 ? -1.569 -4.700 4.161 1.00 93.81 81 ASN A N 1
ATOM 583 C CA . ASN A 1 81 ? -2.125 -5.058 5.469 1.00 93.81 81 ASN A CA 1
ATOM 584 C C . ASN A 1 81 ? -1.217 -4.660 6.645 1.00 93.81 81 ASN A C 1
ATOM 586 O O . ASN A 1 81 ? -1.706 -4.259 7.698 1.00 93.81 81 ASN A O 1
ATOM 590 N N . GLU A 1 82 ? 0.107 -4.760 6.491 1.00 93.25 82 GLU A N 1
ATOM 591 C CA . GLU A 1 82 ? 1.069 -4.320 7.510 1.00 93.25 82 GLU A CA 1
ATOM 592 C C . GLU A 1 82 ? 0.990 -2.805 7.756 1.00 93.25 82 GLU A C 1
ATOM 594 O O . GLU A 1 82 ? 1.133 -2.382 8.903 1.00 93.25 82 GLU A O 1
ATOM 599 N N . PHE A 1 83 ? 0.703 -1.996 6.727 1.00 93.88 83 PHE A N 1
ATOM 600 C CA . PHE A 1 83 ? 0.458 -0.564 6.898 1.00 93.88 83 PHE A CA 1
ATOM 601 C C . PHE A 1 83 ? -0.783 -0.305 7.757 1.00 93.88 83 PHE A C 1
ATOM 603 O O . PHE A 1 83 ? -0.665 0.389 8.763 1.00 93.88 83 PHE A O 1
ATOM 610 N N . TYR A 1 84 ? -1.931 -0.914 7.439 1.00 92.44 84 TYR A N 1
ATOM 611 C CA . TYR A 1 84 ? -3.156 -0.693 8.220 1.00 92.44 84 TYR A CA 1
ATOM 612 C C . TYR A 1 84 ? -3.090 -1.281 9.631 1.00 92.44 84 TYR A C 1
ATOM 614 O O . TYR A 1 84 ? -3.611 -0.705 10.589 1.00 92.44 84 TYR A O 1
ATOM 622 N N . LYS A 1 85 ? -2.369 -2.394 9.797 1.00 92.56 85 LYS A N 1
ATOM 623 C CA . LYS A 1 85 ? -2.029 -2.910 11.121 1.00 92.56 85 LYS A CA 1
ATOM 624 C C . LYS A 1 85 ? -1.178 -1.907 11.901 1.00 92.56 85 LYS A C 1
ATOM 626 O O . LYS A 1 85 ? -1.457 -1.650 13.068 1.00 92.56 85 LYS A O 1
ATOM 631 N N . CYS A 1 86 ? -0.159 -1.332 11.261 1.00 93.25 86 CYS A N 1
ATOM 632 C CA . CYS A 1 86 ? 0.700 -0.329 11.878 1.00 93.25 86 CYS A CA 1
ATOM 633 C C . CYS A 1 86 ? -0.104 0.908 12.286 1.00 93.25 86 CYS A C 1
ATOM 635 O O . CYS A 1 86 ? 0.025 1.343 13.421 1.00 93.25 86 CYS A O 1
ATOM 637 N N . THR A 1 87 ? -0.997 1.418 11.434 1.00 91.69 87 THR A N 1
ATOM 638 C CA . THR A 1 87 ? -1.836 2.580 11.774 1.00 91.69 87 THR A CA 1
ATOM 639 C C . THR A 1 87 ? -2.819 2.306 12.913 1.00 91.69 87 THR A C 1
ATOM 641 O O . THR A 1 87 ? -3.222 3.235 13.603 1.00 91.69 87 THR A O 1
ATOM 644 N N . ALA A 1 88 ? -3.215 1.046 13.121 1.00 89.69 88 ALA A N 1
ATOM 645 C CA . ALA A 1 88 ? -4.089 0.661 14.227 1.00 89.69 88 ALA A CA 1
ATOM 646 C C . ALA A 1 88 ? -3.342 0.517 15.569 1.00 89.69 88 ALA A C 1
ATOM 648 O O . ALA A 1 88 ? -3.945 0.692 16.625 1.00 89.69 88 ALA A O 1
ATOM 649 N N . GLU A 1 89 ? -2.050 0.171 15.543 1.00 91.12 89 GLU A N 1
ATOM 650 C CA . GLU A 1 89 ? -1.248 -0.129 16.743 1.00 91.12 89 GLU A CA 1
ATOM 651 C C . GLU A 1 89 ? -0.260 0.995 17.120 1.00 91.12 89 GLU A C 1
ATOM 653 O O . GLU A 1 89 ? 0.140 1.091 18.281 1.00 91.12 89 GLU A O 1
ATOM 658 N N . LYS A 1 90 ? 0.167 1.821 16.158 1.00 89.12 90 LYS A N 1
ATOM 659 C CA . LYS A 1 90 ? 1.291 2.767 16.262 1.00 89.12 90 LYS A CA 1
ATOM 660 C C . LYS A 1 90 ? 0.940 4.148 15.693 1.00 89.12 90 LYS A C 1
ATOM 662 O O . LYS A 1 90 ? -0.071 4.322 15.021 1.00 89.12 90 LYS A O 1
ATOM 667 N N . SER A 1 91 ? 1.800 5.135 15.956 1.00 81.25 91 SER A N 1
ATOM 668 C CA . SER A 1 91 ? 1.726 6.476 15.361 1.00 81.25 91 SER A CA 1
ATOM 669 C C . SER A 1 91 ? 2.203 6.488 13.898 1.00 81.25 91 SER A C 1
ATOM 671 O O . SER A 1 91 ? 2.997 5.645 13.478 1.00 81.25 91 SER A O 1
ATOM 673 N N . GLU A 1 92 ? 1.736 7.465 13.110 1.00 77.94 92 GLU A N 1
ATOM 674 C CA . GLU A 1 92 ? 1.954 7.527 11.653 1.00 77.94 92 GLU A CA 1
ATOM 675 C C . GLU A 1 92 ? 3.428 7.521 11.218 1.00 77.94 92 GLU A C 1
ATOM 677 O O . GLU A 1 92 ? 3.747 6.976 10.158 1.00 77.94 92 GLU A O 1
ATOM 682 N N . GLU A 1 93 ? 4.337 8.085 12.018 1.00 81.06 93 GLU A N 1
ATOM 683 C CA . GLU A 1 93 ? 5.747 8.261 11.644 1.00 81.06 93 GLU A CA 1
ATOM 684 C C . GLU A 1 93 ? 6.470 6.924 11.424 1.00 81.06 93 GLU A C 1
ATOM 686 O O . GLU A 1 93 ? 7.204 6.764 10.443 1.00 81.06 93 GLU A O 1
ATOM 691 N N . GLU A 1 94 ? 6.191 5.920 12.261 1.00 82.88 94 GLU A N 1
ATOM 692 C CA . GLU A 1 94 ? 6.761 4.574 12.118 1.00 82.88 94 GLU A CA 1
ATOM 693 C C . GLU A 1 94 ? 6.150 3.796 10.941 1.00 82.88 94 GLU A C 1
ATOM 695 O O . GLU A 1 94 ? 6.770 2.881 10.391 1.00 82.88 94 GLU A O 1
ATOM 700 N N . CYS A 1 95 ? 4.939 4.168 10.520 1.00 91.94 95 CYS A N 1
ATOM 701 C CA . CYS A 1 95 ? 4.209 3.496 9.448 1.00 91.94 95 CYS A CA 1
ATOM 702 C C . CYS A 1 95 ? 4.574 4.018 8.052 1.00 91.94 95 CYS A C 1
ATOM 704 O O . CYS A 1 95 ? 4.259 3.374 7.046 1.00 91.94 95 CYS A O 1
ATOM 706 N N . THR A 1 96 ? 5.297 5.141 7.968 1.00 91.62 96 THR A N 1
ATOM 707 C CA . THR A 1 96 ? 5.756 5.732 6.699 1.00 91.62 96 THR A CA 1
ATOM 708 C C . THR A 1 96 ? 6.595 4.767 5.856 1.00 91.62 96 THR A C 1
ATOM 710 O O . THR A 1 96 ? 6.512 4.796 4.627 1.00 91.62 96 THR A O 1
ATOM 713 N N . PHE A 1 97 ? 7.355 3.866 6.490 1.00 90.62 97 PHE A N 1
ATOM 714 C CA . PHE A 1 97 ? 8.101 2.812 5.799 1.00 90.62 97 PHE A CA 1
ATOM 715 C C . PHE A 1 97 ? 7.168 1.867 5.031 1.00 90.62 97 PHE A C 1
ATOM 717 O O . PHE A 1 97 ? 7.367 1.636 3.836 1.00 90.62 97 PHE A O 1
ATOM 724 N N . TYR A 1 98 ? 6.123 1.360 5.692 1.00 92.38 98 TYR A N 1
ATOM 725 C CA . TYR A 1 98 ? 5.149 0.461 5.070 1.00 92.38 98 TYR A CA 1
ATOM 726 C C . TYR A 1 98 ? 4.351 1.173 3.982 1.00 92.38 98 TYR A C 1
ATOM 728 O O . TYR A 1 98 ? 4.121 0.582 2.928 1.00 92.38 98 TYR A O 1
ATOM 736 N N . LYS A 1 99 ? 4.034 2.460 4.193 1.00 93.69 99 LYS A N 1
ATOM 737 C CA . LYS A 1 99 ? 3.375 3.305 3.193 1.00 93.69 99 LYS A CA 1
ATOM 738 C C . LYS A 1 99 ? 4.159 3.372 1.888 1.00 93.69 99 LYS A C 1
ATOM 740 O O . LYS A 1 99 ? 3.643 3.022 0.833 1.00 93.69 99 LYS A O 1
ATOM 745 N N . LYS A 1 100 ? 5.443 3.723 1.974 1.00 93.62 100 LYS A N 1
ATOM 746 C CA . LYS A 1 100 ? 6.329 3.778 0.804 1.00 93.62 100 LYS A CA 1
ATOM 747 C C . LYS A 1 100 ? 6.503 2.405 0.147 1.00 93.62 100 LYS A C 1
ATOM 749 O O . LYS A 1 100 ? 6.563 2.316 -1.078 1.00 93.62 100 LYS A O 1
ATOM 754 N N . CYS A 1 101 ? 6.558 1.334 0.945 1.00 94.50 101 CYS A N 1
ATOM 755 C CA . CYS A 1 101 ? 6.710 -0.026 0.432 1.00 94.50 101 CYS A CA 1
ATOM 756 C C . CYS A 1 101 ? 5.507 -0.483 -0.401 1.00 94.50 101 CYS A C 1
ATOM 758 O O . CYS A 1 101 ? 5.712 -0.953 -1.518 1.00 94.50 101 CYS A O 1
ATOM 760 N N . TYR A 1 102 ? 4.271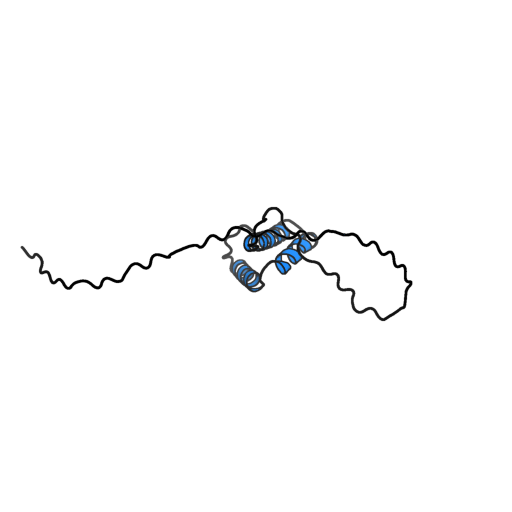 -0.369 0.105 1.00 94.50 102 TYR A N 1
ATOM 761 C CA . TYR A 1 102 ? 3.112 -0.832 -0.667 1.00 94.50 102 TYR A CA 1
ATOM 762 C C . TYR A 1 102 ? 2.864 0.058 -1.889 1.00 94.50 102 TYR A C 1
ATOM 764 O O . TYR A 1 102 ? 2.537 -0.475 -2.940 1.00 94.50 102 TYR A O 1
ATOM 772 N N . GLN A 1 103 ? 3.116 1.369 -1.804 1.00 94.06 103 GLN A N 1
ATOM 773 C CA . GLN A 1 103 ? 3.006 2.279 -2.955 1.00 94.06 103 GLN A CA 1
ATOM 774 C C . GLN A 1 103 ? 3.995 1.943 -4.081 1.00 94.06 103 GLN A C 1
ATOM 776 O O . GLN A 1 103 ? 3.708 2.186 -5.245 1.00 94.06 103 GLN A O 1
ATOM 781 N N . SER A 1 104 ? 5.158 1.374 -3.744 1.00 93.94 104 SER A N 1
ATOM 782 C CA . SER A 1 104 ? 6.169 0.976 -4.736 1.00 93.94 104 SER A CA 1
ATOM 783 C C . SER A 1 104 ? 5.932 -0.424 -5.317 1.00 93.94 104 SER A C 1
ATOM 785 O O . SER A 1 104 ? 6.446 -0.737 -6.387 1.00 93.94 104 SER A O 1
ATOM 787 N N . LEU A 1 105 ? 5.212 -1.294 -4.600 1.00 93.94 105 LEU A N 1
ATOM 788 C CA . LEU A 1 105 ? 5.015 -2.703 -4.969 1.00 93.94 105 LEU A CA 1
ATOM 789 C C . LEU A 1 105 ? 3.637 -2.989 -5.570 1.00 93.94 105 LEU A C 1
ATOM 791 O O . LEU A 1 105 ? 3.505 -3.900 -6.38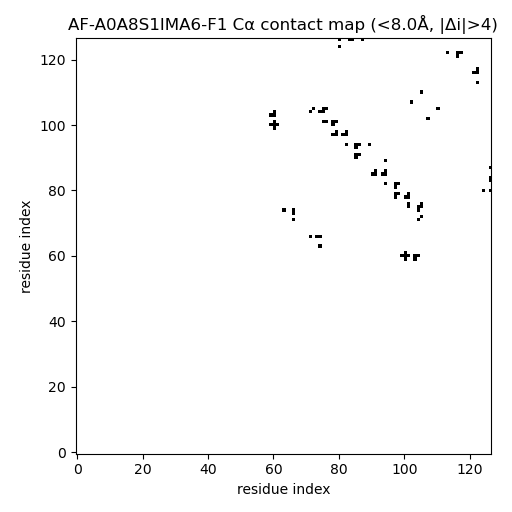7 1.00 93.94 105 LEU A O 1
ATOM 795 N N . CYS A 1 106 ? 2.606 -2.285 -5.110 1.00 95.94 106 CYS A N 1
ATOM 796 C CA . CYS A 1 106 ? 1.225 -2.547 -5.479 1.00 95.94 106 CYS A CA 1
ATOM 797 C C . CYS A 1 106 ? 0.811 -1.734 -6.708 1.00 95.94 106 CYS A C 1
ATOM 799 O O . CYS A 1 106 ? 1.103 -0.542 -6.775 1.00 95.94 106 CYS A O 1
ATOM 801 N N . PRO A 1 107 ? 0.064 -2.334 -7.650 1.00 96.38 107 PRO A N 1
ATOM 802 C CA . PRO A 1 107 ? -0.659 -1.567 -8.657 1.00 96.38 107 PRO A CA 1
ATOM 803 C C . PRO A 1 107 ? -1.656 -0.611 -7.986 1.00 96.38 107 PRO A C 1
ATOM 805 O O . PRO A 1 107 ? -2.401 -1.040 -7.103 1.00 96.38 107 PRO A O 1
ATOM 808 N N . ASN A 1 108 ? -1.714 0.648 -8.431 1.00 95.25 108 ASN A N 1
ATOM 809 C CA . ASN A 1 108 ? -2.626 1.653 -7.860 1.00 95.25 108 ASN A CA 1
ATOM 810 C C . ASN A 1 108 ? -4.092 1.202 -7.916 1.00 95.25 108 ASN A C 1
ATOM 812 O O . ASN A 1 108 ? -4.795 1.305 -6.921 1.00 95.25 108 ASN A O 1
ATOM 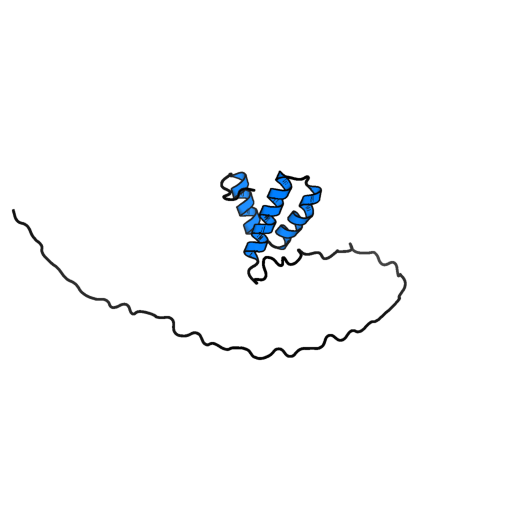816 N N . GLU A 1 109 ? -4.506 0.567 -9.016 1.00 96.56 109 GLU A N 1
ATOM 817 C CA . GLU A 1 109 ? -5.864 0.023 -9.175 1.00 96.56 109 GLU A CA 1
ATOM 818 C C . GLU A 1 109 ? -6.245 -0.973 -8.062 1.00 96.56 109 GLU A C 1
ATOM 820 O O . GLU A 1 109 ? -7.405 -1.094 -7.678 1.00 96.56 109 GLU A O 1
ATOM 825 N N . TRP A 1 110 ? -5.278 -1.731 -7.533 1.00 94.44 110 TRP A N 1
ATOM 826 C CA . TRP A 1 110 ? -5.556 -2.664 -6.441 1.00 94.44 110 TRP A CA 1
ATOM 827 C C . TRP A 1 110 ? -5.730 -1.932 -5.120 1.00 94.44 110 TRP A C 1
ATOM 829 O O . TRP A 1 110 ? -6.623 -2.287 -4.358 1.00 94.44 110 TRP A O 1
ATOM 839 N N . VAL A 1 111 ? -4.886 -0.930 -4.874 1.00 95.50 111 VAL A N 1
ATOM 840 C CA . VAL A 1 111 ? -4.928 -0.102 -3.668 1.00 95.50 111 VAL A CA 1
ATOM 841 C C . VAL A 1 111 ? -6.255 0.643 -3.592 1.00 95.50 111 VAL A C 1
ATOM 843 O O . VAL A 1 111 ? -6.947 0.496 -2.594 1.00 95.50 111 VAL A O 1
ATOM 846 N N . GLU A 1 112 ? -6.646 1.330 -4.665 1.00 95.94 112 GLU A N 1
ATOM 847 C CA . GLU A 1 112 ? -7.904 2.084 -4.750 1.00 95.94 112 GLU A CA 1
ATOM 848 C C . GLU A 1 112 ? -9.112 1.177 -4.476 1.00 95.94 112 GLU A C 1
ATOM 850 O O . GLU A 1 112 ? -9.919 1.444 -3.590 1.00 95.94 112 GLU A O 1
ATOM 855 N N . ARG A 1 113 ? -9.179 0.018 -5.142 1.00 95.50 113 ARG A N 1
ATOM 856 C CA . ARG A 1 113 ? -10.262 -0.956 -4.935 1.00 95.50 113 ARG A CA 1
ATOM 857 C C . ARG A 1 113 ? -10.324 -1.487 -3.501 1.00 95.50 113 ARG A C 1
ATOM 859 O O . ARG A 1 113 ? -11.397 -1.811 -2.997 1.00 95.50 113 ARG A O 1
ATOM 866 N N . TRP A 1 114 ? -9.174 -1.680 -2.858 1.00 94.81 114 TRP A N 1
ATOM 867 C CA . TRP A 1 114 ? -9.124 -2.126 -1.467 1.00 94.81 114 TRP A CA 1
ATOM 868 C C . TRP A 1 114 ? -9.501 -1.005 -0.502 1.00 94.81 114 TRP A C 1
ATOM 870 O O . TRP A 1 114 ? -10.170 -1.279 0.487 1.00 94.81 114 TRP A O 1
ATOM 880 N N . GLU A 1 115 ? -9.125 0.238 -0.790 1.00 93.81 115 GLU A N 1
ATOM 881 C CA . GLU A 1 115 ? -9.535 1.411 -0.018 1.00 93.81 115 GLU A CA 1
ATOM 882 C C . GLU A 1 115 ? -11.057 1.586 -0.054 1.00 93.81 115 GLU A C 1
ATOM 884 O O . GLU A 1 115 ? -11.667 1.667 1.010 1.00 93.81 115 GLU A O 1
ATOM 889 N N . GLU A 1 116 ? -11.682 1.480 -1.228 1.00 95.81 116 GLU A N 1
ATOM 890 C CA . GLU A 1 116 ? -13.145 1.486 -1.376 1.00 95.81 116 GLU A CA 1
ATOM 891 C C . GLU A 1 116 ? -13.811 0.390 -0.526 1.00 95.81 116 GLU A C 1
ATOM 893 O O . GLU A 1 116 ? -14.703 0.668 0.273 1.00 95.81 116 GLU A O 1
ATOM 898 N N . GLN A 1 117 ? -13.325 -0.856 -0.598 1.00 94.75 117 GLN A N 1
ATOM 899 C CA . GLN A 1 117 ? -13.853 -1.964 0.218 1.00 94.75 117 GLN A CA 1
ATOM 900 C C . GLN A 1 117 ? -13.725 -1.713 1.725 1.00 94.75 117 GLN A C 1
ATOM 902 O O . GLN A 1 117 ? -14.517 -2.221 2.524 1.00 94.75 117 GLN A O 1
ATOM 907 N N . ARG A 1 118 ? -12.708 -0.961 2.147 1.00 93.38 118 ARG A N 1
ATOM 908 C CA . ARG A 1 118 ? -12.492 -0.624 3.556 1.00 93.38 118 ARG A CA 1
ATOM 909 C C . ARG A 1 118 ? -13.385 0.520 4.010 1.00 93.38 118 ARG A C 1
ATOM 911 O O . ARG A 1 118 ? -13.877 0.460 5.134 1.00 93.38 118 ARG A O 1
ATOM 918 N N . GLU A 1 119 ? -13.622 1.509 3.156 1.00 93.19 119 GLU A N 1
ATOM 919 C CA . GLU A 1 119 ? -14.587 2.583 3.404 1.00 93.19 119 GLU A CA 1
ATOM 920 C C . GLU A 1 119 ? -16.024 2.046 3.459 1.00 93.19 119 GLU A C 1
ATOM 922 O O . GLU A 1 119 ? -16.800 2.433 4.332 1.00 93.19 119 GLU A O 1
ATOM 927 N N . GLU A 1 120 ? -16.356 1.081 2.599 1.00 95.44 120 GLU A N 1
ATOM 928 C CA . GLU A 1 120 ? -17.641 0.373 2.607 1.00 95.44 120 GLU A CA 1
ATOM 929 C C . GLU A 1 120 ? -17.779 -0.639 3.760 1.00 95.44 120 GLU A C 1
ATOM 931 O O . GLU A 1 120 ? -18.879 -1.113 4.048 1.00 95.44 120 GLU A O 1
ATOM 936 N N . GLY A 1 121 ? -16.676 -0.999 4.425 1.00 92.12 121 GLY A N 1
ATOM 937 C CA . GLY A 1 121 ? -16.657 -1.996 5.499 1.00 92.12 121 GLY A CA 1
ATOM 938 C C . GLY A 1 121 ? -16.832 -3.446 5.024 1.00 92.12 121 GLY A C 1
ATOM 939 O O . GLY A 1 121 ? -17.145 -4.323 5.829 1.00 92.12 121 GLY A O 1
ATOM 940 N N . THR A 1 122 ? -16.624 -3.722 3.735 1.00 93.62 122 THR A N 1
ATOM 941 C CA . THR A 1 122 ? -16.716 -5.060 3.122 1.00 93.62 122 THR A CA 1
ATOM 942 C C . THR A 1 122 ? -15.379 -5.811 3.107 1.00 93.62 122 THR A C 1
ATOM 944 O O . THR A 1 122 ? -15.295 -6.935 2.607 1.00 93.62 122 THR A O 1
ATOM 947 N N . TRP A 1 123 ? -14.326 -5.220 3.681 1.00 92.25 123 TRP A N 1
ATOM 948 C CA . TRP A 1 123 ? -12.985 -5.794 3.719 1.00 92.25 123 TRP A CA 1
ATOM 949 C C . TRP A 1 123 ? -12.930 -7.147 4.461 1.00 92.25 123 TRP A C 1
ATOM 951 O O . TRP A 1 123 ? -13.284 -7.221 5.639 1.00 92.25 123 TRP A O 1
ATOM 961 N N . PRO A 1 124 ? -12.427 -8.225 3.827 1.00 87.88 124 PRO A N 1
ATOM 962 C CA . PRO A 1 124 ? -12.353 -9.551 4.447 1.00 87.88 124 PRO A CA 1
ATOM 963 C C . PRO A 1 124 ? -11.172 -9.719 5.423 1.00 87.88 124 PRO A C 1
ATOM 965 O O . PRO A 1 124 ? -11.056 -10.758 6.077 1.00 87.88 124 PRO A O 1
ATOM 968 N N . GLY A 1 125 ? -10.253 -8.750 5.495 1.00 85.75 125 GLY A N 1
ATOM 969 C CA . GLY A 1 125 ? -9.084 -8.797 6.373 1.00 85.75 125 GLY A CA 1
ATOM 970 C C . GLY A 1 125 ? -9.361 -8.274 7.786 1.00 85.75 125 GLY A C 1
ATOM 971 O O . GLY A 1 125 ? -10.286 -7.507 8.023 1.00 85.75 125 GLY A O 1
ATOM 972 N N . ARG A 1 126 ? -8.527 -8.690 8.750 1.00 82.94 126 ARG A N 1
ATOM 973 C CA . ARG A 1 126 ? -8.612 -8.228 10.151 1.00 82.94 126 ARG A CA 1
ATOM 974 C C . ARG A 1 126 ? -8.223 -6.757 10.309 1.00 82.94 126 ARG A C 1
ATOM 976 O O . ARG A 1 126 ? -8.748 -6.074 11.183 1.00 82.94 126 ARG A O 1
ATOM 983 N N . TYR A 1 127 ? -7.225 -6.348 9.535 1.00 79.06 127 TYR A N 1
ATOM 984 C CA . TYR A 1 127 ? -6.659 -5.012 9.549 1.00 79.06 127 TYR A CA 1
ATOM 985 C C . TYR A 1 127 ? -6.858 -4.369 8.220 1.00 79.06 127 TYR A C 1
ATOM 987 O O . TYR A 1 127 ? -6.968 -5.065 7.187 1.00 79.06 127 TYR A O 1
#

Solvent-accessible surface area (backbone atoms only — not comparable to full-atom values): 8903 Å² total; per-residue (Å²): 136,86,85,78,88,81,89,80,89,84,81,88,81,91,76,79,87,80,77,90,82,77,89,77,84,76,81,83,83,80,83,81,85,78,77,90,75,88,79,88,78,90,76,89,76,84,90,75,99,63,90,75,70,83,85,78,82,87,79,77,61,77,88,54,84,92,57,83,58,89,75,51,66,63,56,19,56,50,32,46,38,50,25,48,42,34,59,75,78,46,64,67,80,78,28,49,62,35,50,55,32,21,68,68,60,37,61,64,73,58,52,53,55,49,49,52,30,52,77,71,66,70,52,91,59,97,80

=== Feature glossary ===
Key to the feature types in this record:

— What the protein is —

Primary structure: the covalent order of the twenty standard amino acids along the backbone. Two proteins with the same sequence will (almost always) fold to the same structure; two with 30% identity often share a fold but not the details.

Database cross-references. InterPro integrates a dozen domain/family signature databases into unified entries with residue-range hits. GO terms attach function/process/location labels with evidence codes. CATH codes position the fold in a four-level structural taxonomy. Organism is the NCBI-taxonomy species name.

— Where its atoms are —

The mmCIF block holds the 3D Cartesian coordi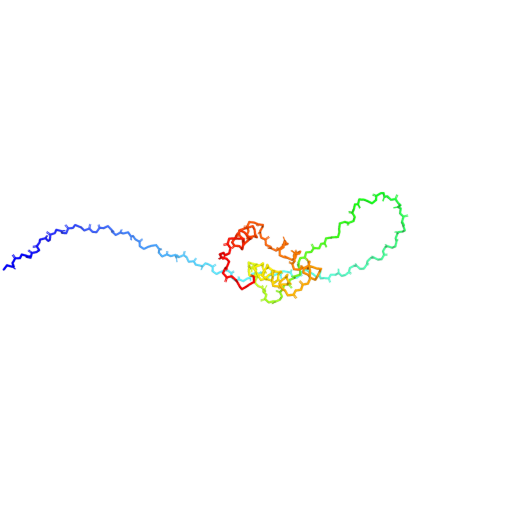nates of each backbone atom (N, Cα, C, O) in ångströms. mmCIF is the PDB's canonical archive format — a tagged-loop text representation of the atomic model.

Six rendered views show the 3D structure from the faces of a cube — i.e. along ±x, ±y, ±z. Rendering representation is drawn randomly per protein from cartoon (secondary-structure ribbons), sticks (backbone bonds), or molecular surface; coloring is either N→C rainbow (blue at the N-terminus through red at the C-terminus) or one color per chain.

— Local backbone conformation —

DSSP 8-state secondary structure assigns each residue one of H (α-helix), G (3₁₀-helix), I (π-helix), E (extended β-strand), B (isolated β-bridge), T (hydrogen-bonded turn), S (bend), or '-' (coil). The assignment is computed from backbone hydrogen-bond geometry via the Kabsch–Sander algorithm.

P-SEA three-state annotation labels each residue as helix, strand, or coil based purely on the geometry of the Cα trace. It serves as a fallback when the full backbone (and thus DSSP) is unavailable.

The φ/ψ torsion pair specifies the backbone conformation at each residue. φ rotates about the N–Cα bond, ψ about the Cα–C bond. Steric clashes forbid most of the (φ, ψ) plane — the allowed regions (α-helix basin, β-sheet basin, left-handed helix) are the Ramachandran-allowed regions.

— Global shape and packing —

The geometric summary reports three shape descriptors. Rg (radius of gyration) measures how spread out the Cα atoms are about their centre of mass; compact globular proteins have small Rg, elongated or unfolded ones large. Cα contacts (<8 Å, |i−j|>4) count long-range residue pairs in spatial proximity 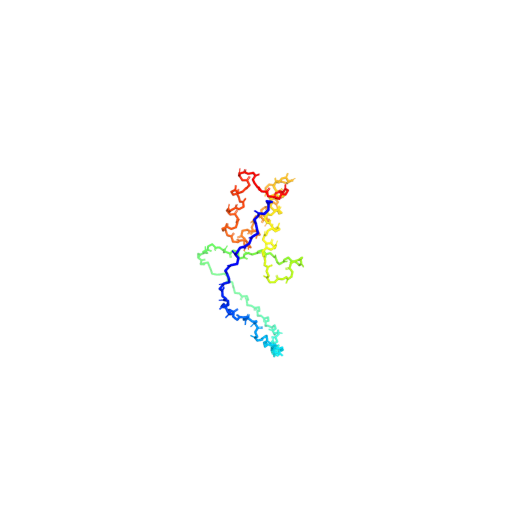— high for tightly packed folds, near zero for rods or random coil. The bounding-box extents give the protein's footprint along x, y, z in Å.

Accessible surface area quantifies burial. A residue with SASA near zero is packed into the hydrophobic core; one with SASA >100 Å² sits on the surface. Computed here via the Shrake–Rupley numerical algorithm with a 1.4 Å probe.

Plot images: a contact map (which residues are close in 3D, as an N×N binary image), a Ramachandran scatter (backbone torsion angles, revealing secondary-structure composition at a glance), and — for AlphaFold structures — a PAE heatmap (pairwise prediction confidence).

— Structural neighborhood —

The Foldseek 3Di string encodes local tertiary geometry as a 20-letter alphabet — one character per residue — derived from the relative positions of nearby Cα atoms. Unlike the amino-acid sequence, 3Di is a direct function of the 3D structure, so two proteins with the same fold have similar 3Di strings even at low sequence identity.

Nearest PDB neighbors are the top structural matches found by Foldseek when searching this structure against the entire Protein Data Bank. Each hit reports a TM-score (0 to 1; >0.5 almost always implies the same fold) and an E-value. These are *structural* homologs — they may share no detectable sequence similarity.

— Confidence and disorder —

For AlphaFold models, the B-factor field carries pLDDT — the model's own estimate of local accuracy on a 0–100 scale. Regions with pLDDT<50 should be treated as essentially unmodeled; they often correspond to intrinsically disordered segments.

B-factor (Debye–Waller factor) reflects atomic displacement in the crystal lattice. It is an experimental observable (units Å²), not a prediction; low values mean the atom is pinned down, high values mean it moves or is heterogeneous across the crystal.

Predicted aligned error is AlphaFold's pairwise confidence. Unlike pLDDT (per-residue), PAE is per-residue-pair and captures whether two parts of the structure are correctly placed relative to each other. Units are ångströms of expected positional error.